Protein AF-A0A8S2YTH1-F1 (afdb_monomer_lite)

Sequence (138 aa):
SQRFIVVIPLVVIDILDELKKEQREARDAIRWLENQFRLGNRFIRTQAVHERLSNQNKKKNNKNKDFFRFQEMIDCCLYFTQQSNLDKQTTSNSMSTVNLLFSRPLTNKEQQTIEKDGVIVQHIDDFHRRWKQLTPEK

Foldseek 3Di:
DDDAAAEAEPLNVVVLVVCVVPDVVSVVVVVVVVVCVVVVPPRYDYDDPPLFDPPPPPPDDVVCVVVVSVVSLLRNLLSVLVVLVVVCVVDVPDRDAAEDEDQDDDDPVVQVVSVVSRYHYDYNVVVVVVSCVVDPDD

Radius of gyration: 16.34 Å; chains: 1; bounding box: 46×33×51 Å

Organism: NCBI:txid392030

Structure (mmCIF, N/CA/C/O backbone):
data_AF-A0A8S2YTH1-F1
#
_entry.id   AF-A0A8S2YTH1-F1
#
loop_
_atom_site.group_PDB
_atom_site.id
_atom_site.type_symbol
_atom_site.label_atom_id
_atom_site.label_alt_id
_atom_site.label_comp_id
_atom_site.label_asym_id
_atom_site.label_entity_id
_atom_site.label_seq_id
_atom_site.pdbx_PDB_ins_code
_atom_site.Cartn_x
_atom_site.Cartn_y
_atom_site.Cartn_z
_atom_site.occupancy
_atom_site.B_iso_or_equiv
_atom_site.auth_seq_id
_atom_site.auth_comp_id
_atom_site.auth_asym_id
_atom_site.auth_atom_id
_atom_site.pdbx_PDB_model_num
ATOM 1 N N . SER A 1 1 ? 8.088 -2.944 -21.109 1.00 46.69 1 SER A N 1
ATOM 2 C CA . SER A 1 1 ? 8.420 -3.765 -19.930 1.00 46.69 1 SER A CA 1
ATOM 3 C C . SER A 1 1 ? 7.964 -3.045 -18.681 1.00 46.69 1 SER A C 1
ATOM 5 O O . SER A 1 1 ? 8.440 -1.941 -18.447 1.00 46.69 1 SER A O 1
ATOM 7 N N . GLN A 1 2 ? 7.011 -3.600 -17.930 1.00 53.62 2 GLN A N 1
ATOM 8 C CA . GLN A 1 2 ? 6.619 -3.041 -16.630 1.00 53.62 2 GLN A CA 1
ATOM 9 C C . GLN A 1 2 ? 7.731 -3.343 -15.610 1.00 53.62 2 GLN A C 1
ATOM 11 O O . GLN A 1 2 ? 8.228 -4.464 -15.557 1.00 53.62 2 GLN A O 1
ATOM 16 N N . ARG A 1 3 ? 8.193 -2.302 -14.901 1.00 75.19 3 ARG A N 1
ATOM 17 C CA . ARG A 1 3 ? 9.475 -2.247 -14.162 1.00 75.19 3 ARG A CA 1
ATOM 18 C C . ARG A 1 3 ? 9.339 -2.418 -12.641 1.00 75.19 3 ARG A C 1
ATOM 20 O O . ARG A 1 3 ? 10.313 -2.210 -11.930 1.00 75.19 3 ARG A O 1
ATOM 27 N N . PHE A 1 4 ? 8.149 -2.748 -12.140 1.00 84.56 4 PHE A N 1
ATOM 28 C CA . PHE A 1 4 ? 7.843 -2.704 -10.709 1.00 84.56 4 PHE A CA 1
ATOM 29 C C . PHE A 1 4 ? 7.140 -3.977 -10.245 1.00 84.56 4 PHE A C 1
ATOM 31 O O . PHE A 1 4 ? 6.372 -4.576 -10.996 1.00 84.56 4 PHE A O 1
ATOM 38 N N . ILE A 1 5 ? 7.386 -4.343 -8.989 1.00 89.69 5 ILE A N 1
ATOM 39 C CA . ILE A 1 5 ? 6.616 -5.343 -8.253 1.00 89.69 5 ILE A CA 1
ATOM 40 C C . ILE A 1 5 ? 5.903 -4.600 -7.128 1.00 89.69 5 ILE A C 1
ATOM 42 O O . ILE A 1 5 ? 6.542 -3.926 -6.320 1.00 89.69 5 ILE A O 1
ATOM 46 N N . VAL A 1 6 ? 4.582 -4.714 -7.086 1.00 92.44 6 VAL A N 1
ATOM 47 C CA . VAL A 1 6 ? 3.756 -4.173 -6.012 1.00 92.44 6 VAL A CA 1
ATOM 48 C C . VAL A 1 6 ? 3.753 -5.175 -4.866 1.00 92.44 6 VAL A C 1
ATOM 50 O O . VAL A 1 6 ? 3.273 -6.299 -5.012 1.00 92.44 6 VAL A O 1
ATOM 53 N N . VAL A 1 7 ? 4.283 -4.768 -3.717 1.00 94.75 7 VAL A N 1
ATOM 54 C CA . VAL A 1 7 ? 4.209 -5.559 -2.489 1.00 94.75 7 VAL A CA 1
ATOM 55 C C . VAL A 1 7 ? 3.171 -4.936 -1.567 1.00 94.75 7 VAL A C 1
ATOM 57 O O . VAL A 1 7 ? 3.268 -3.758 -1.234 1.00 94.75 7 VAL A O 1
ATOM 60 N N . ILE A 1 8 ? 2.181 -5.728 -1.160 1.00 95.31 8 ILE A N 1
ATOM 61 C CA . ILE A 1 8 ? 1.153 -5.317 -0.202 1.00 95.31 8 ILE A CA 1
ATOM 62 C C . ILE A 1 8 ? 1.578 -5.773 1.202 1.00 95.31 8 ILE A C 1
ATOM 64 O O . ILE A 1 8 ? 1.652 -6.986 1.430 1.00 95.31 8 ILE A O 1
ATOM 68 N N . PRO A 1 9 ? 1.864 -4.856 2.148 1.00 95.06 9 PRO A N 1
ATOM 69 C CA . PRO A 1 9 ? 2.174 -5.225 3.527 1.00 95.06 9 PRO A CA 1
ATOM 70 C C . PRO A 1 9 ? 1.032 -6.028 4.157 1.00 95.06 9 PRO A C 1
ATOM 72 O O . PRO A 1 9 ? -0.138 -5.714 3.933 1.00 95.06 9 PRO A O 1
ATOM 75 N N . LEU A 1 10 ? 1.350 -7.019 4.995 1.00 94.00 10 LEU A N 1
ATOM 76 C CA . LEU A 1 10 ? 0.324 -7.857 5.640 1.00 94.00 10 LEU A CA 1
ATOM 77 C C . LEU A 1 10 ? -0.660 -7.023 6.470 1.00 94.00 10 LEU A C 1
ATOM 79 O O . LEU A 1 10 ? -1.863 -7.241 6.411 1.00 94.00 10 LEU A O 1
ATOM 83 N N . VAL A 1 11 ? -0.159 -5.985 7.143 1.00 93.62 11 VAL A N 1
ATOM 84 C CA . VAL A 1 11 ? -0.992 -5.064 7.923 1.00 93.62 11 VAL A CA 1
ATOM 85 C C . VAL A 1 11 ? -2.034 -4.322 7.078 1.00 93.62 11 VAL A C 1
ATOM 87 O O . VAL A 1 11 ? -3.103 -3.985 7.577 1.00 93.62 11 VAL A O 1
ATOM 90 N N . VAL A 1 12 ? -1.759 -4.077 5.792 1.00 94.44 12 VAL A N 1
ATOM 91 C CA . VAL A 1 12 ? -2.729 -3.456 4.878 1.00 94.44 12 VAL A CA 1
ATOM 92 C C . VAL A 1 12 ? -3.857 -4.433 4.558 1.00 94.44 12 VAL A C 1
ATOM 94 O O . VAL A 1 12 ? -5.009 -4.014 4.511 1.00 94.44 12 VAL A O 1
ATOM 97 N N . ILE A 1 13 ? -3.551 -5.725 4.398 1.00 95.19 13 ILE A N 1
ATOM 98 C CA . ILE A 1 13 ? -4.571 -6.768 4.222 1.00 95.19 13 ILE A CA 1
ATOM 99 C C . ILE A 1 13 ? -5.465 -6.842 5.463 1.00 95.19 13 ILE A C 1
ATOM 101 O O . ILE A 1 13 ? -6.683 -6.772 5.326 1.00 95.19 13 ILE A O 1
ATOM 105 N N . ASP A 1 14 ? -4.872 -6.855 6.660 1.00 94.06 14 ASP A N 1
ATOM 106 C CA . ASP A 1 14 ? -5.624 -6.870 7.922 1.00 94.06 14 ASP A CA 1
ATOM 107 C C . ASP A 1 14 ? -6.552 -5.646 8.048 1.00 94.06 14 ASP A C 1
ATOM 109 O O . ASP A 1 14 ? -7.709 -5.761 8.454 1.00 94.06 14 ASP A O 1
ATOM 113 N N . ILE A 1 15 ? -6.069 -4.456 7.667 1.00 94.38 15 ILE A N 1
ATOM 114 C CA . ILE A 1 15 ? -6.876 -3.226 7.658 1.00 94.38 15 ILE A CA 1
ATOM 115 C C . ILE A 1 15 ? -8.030 -3.336 6.657 1.00 94.38 15 ILE A C 1
ATOM 117 O O . ILE A 1 15 ? -9.163 -2.997 7.000 1.00 94.38 15 ILE A O 1
ATOM 121 N N . LEU A 1 16 ? -7.771 -3.809 5.437 1.00 95.81 16 LEU A N 1
ATOM 122 C CA . LEU A 1 16 ? -8.814 -3.997 4.429 1.00 95.81 16 LEU A CA 1
ATOM 123 C C . LEU A 1 16 ? -9.872 -4.998 4.910 1.00 95.81 16 LEU A C 1
ATOM 125 O O . LEU A 1 16 ? -11.064 -4.756 4.722 1.00 95.81 16 LEU A O 1
ATOM 129 N N . ASP A 1 17 ? -9.463 -6.079 5.573 1.00 94.94 17 ASP A N 1
ATOM 130 C CA . ASP A 1 17 ? -10.365 -7.095 6.116 1.00 94.94 17 ASP A CA 1
ATOM 131 C C . ASP A 1 17 ? -11.245 -6.586 7.259 1.00 94.94 17 ASP A C 1
ATOM 133 O O . ASP A 1 17 ? -12.396 -7.015 7.398 1.00 94.94 17 ASP A O 1
ATOM 137 N N . GLU A 1 18 ? -10.738 -5.654 8.063 1.00 94.75 18 GLU A N 1
ATOM 138 C CA . GLU A 1 18 ? -11.552 -4.939 9.043 1.00 94.75 18 GLU A CA 1
ATOM 139 C C . GLU A 1 18 ? -12.553 -4.005 8.346 1.00 94.75 18 GLU A C 1
ATOM 141 O O . GLU A 1 18 ? -13.750 -4.053 8.643 1.00 94.75 18 GLU A O 1
ATOM 146 N N . LEU A 1 19 ? -12.086 -3.206 7.380 1.00 95.56 19 LEU A N 1
ATOM 147 C CA . LEU A 1 19 ? -12.889 -2.182 6.706 1.00 95.56 19 LEU A CA 1
ATOM 148 C C . LEU A 1 19 ? -13.944 -2.757 5.757 1.00 95.56 19 LEU A C 1
ATOM 150 O O . LEU A 1 19 ? -14.976 -2.121 5.551 1.00 95.56 19 LEU A O 1
ATOM 154 N N . LYS A 1 20 ? -13.757 -3.963 5.205 1.00 93.56 20 LYS A N 1
ATOM 155 C CA . LYS A 1 20 ? -14.689 -4.570 4.232 1.00 93.56 20 LYS A CA 1
ATOM 156 C C . LYS A 1 20 ? -16.111 -4.744 4.768 1.00 93.56 20 LYS A C 1
ATOM 158 O O . LYS A 1 20 ? -17.060 -4.844 3.985 1.00 93.56 20 LYS A O 1
ATOM 163 N N . LYS A 1 21 ? -16.268 -4.791 6.094 1.00 93.50 21 LYS A N 1
ATOM 164 C CA . LYS A 1 21 ? -17.570 -4.882 6.767 1.00 93.50 21 LYS A CA 1
ATOM 165 C C . LYS A 1 21 ? -18.417 -3.630 6.541 1.00 93.50 21 LYS A C 1
ATOM 167 O O . LYS A 1 21 ? -19.632 -3.736 6.432 1.00 93.50 21 LYS A O 1
ATOM 172 N N . GLU A 1 22 ? -17.772 -2.476 6.402 1.00 96.00 22 GLU A N 1
ATOM 173 C CA . GLU A 1 22 ? -18.428 -1.167 6.374 1.00 96.00 22 GLU A CA 1
ATOM 174 C C . GLU A 1 22 ? -18.228 -0.471 5.021 1.00 96.00 22 GLU A C 1
ATOM 176 O O . GLU A 1 22 ? -19.185 0.012 4.418 1.00 96.00 22 GLU A O 1
ATOM 181 N N . GLN A 1 23 ? -17.015 -0.509 4.471 1.00 96.81 23 GLN A N 1
ATOM 182 C CA . GLN A 1 23 ? -16.627 0.224 3.267 1.00 96.81 23 GLN A CA 1
ATOM 183 C C . GLN A 1 23 ? -16.707 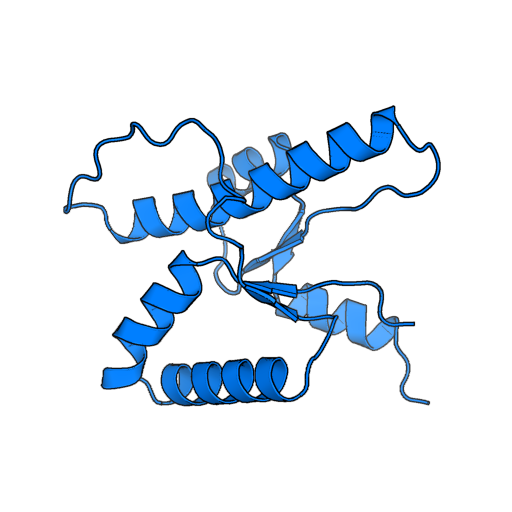-0.649 2.012 1.00 96.81 23 GLN A C 1
ATOM 185 O O . GLN A 1 23 ? -16.183 -1.768 1.959 1.00 96.81 23 GLN A O 1
ATOM 190 N N . ARG A 1 24 ? -17.365 -0.131 0.970 1.00 96.50 24 ARG A N 1
ATOM 191 C CA . ARG A 1 24 ? -17.486 -0.824 -0.322 1.00 96.50 24 ARG A CA 1
ATOM 192 C C . ARG A 1 24 ? -16.141 -0.893 -1.032 1.00 96.50 24 ARG A C 1
ATOM 194 O O . ARG A 1 24 ? -15.797 -1.931 -1.585 1.00 96.50 24 ARG A O 1
ATOM 201 N N . GLU A 1 25 ? -15.383 0.181 -0.939 1.00 95.62 25 GLU A N 1
ATOM 202 C CA . GLU A 1 25 ? -14.058 0.364 -1.509 1.00 95.62 25 GLU A CA 1
ATOM 203 C C . GLU A 1 25 ? -13.099 -0.718 -1.001 1.00 95.62 25 GLU A C 1
ATOM 205 O O . GLU A 1 25 ? -12.381 -1.325 -1.791 1.00 95.62 25 GLU A O 1
ATOM 210 N N . ALA A 1 26 ? -13.156 -1.046 0.295 1.00 96.69 26 ALA A N 1
ATOM 211 C CA . ALA A 1 26 ? -12.361 -2.123 0.882 1.00 96.69 26 ALA A CA 1
ATOM 212 C C . ALA A 1 26 ? -12.762 -3.512 0.349 1.00 96.69 26 ALA A C 1
ATOM 214 O O . ALA A 1 26 ? -11.894 -4.333 0.050 1.00 96.69 26 ALA A O 1
ATOM 215 N N . ARG A 1 27 ? -14.067 -3.777 0.162 1.00 97.50 27 ARG A N 1
ATOM 216 C CA . ARG A 1 27 ? -14.544 -5.031 -0.459 1.00 97.50 27 ARG A CA 1
ATOM 217 C C . ARG A 1 27 ? -14.058 -5.164 -1.896 1.00 97.50 27 ARG A C 1
ATOM 219 O O . ARG A 1 27 ? -13.627 -6.242 -2.300 1.00 97.50 27 ARG A O 1
ATOM 226 N N . ASP A 1 28 ? -14.149 -4.084 -2.659 1.00 97.69 28 ASP A N 1
ATOM 227 C CA . ASP A 1 28 ? -13.767 -4.079 -4.067 1.00 97.69 28 ASP A CA 1
ATOM 228 C C . ASP A 1 28 ? -12.240 -4.205 -4.220 1.00 97.69 28 ASP A C 1
ATOM 230 O O . ASP A 1 28 ? -11.779 -4.971 -5.068 1.00 97.69 28 ASP A O 1
ATOM 234 N N . ALA A 1 29 ? -11.456 -3.579 -3.334 1.00 96.38 29 ALA A N 1
ATOM 235 C CA . ALA A 1 29 ? -10.005 -3.753 -3.269 1.00 96.38 29 ALA A CA 1
ATOM 236 C C . ALA A 1 29 ? -9.596 -5.206 -2.970 1.00 96.38 29 ALA A C 1
ATOM 238 O O . ALA A 1 29 ? -8.739 -5.751 -3.666 1.00 96.38 29 ALA A O 1
ATOM 239 N N . ILE A 1 30 ? -10.232 -5.864 -1.992 1.00 96.25 30 ILE A N 1
ATOM 240 C CA . ILE A 1 30 ? -9.965 -7.279 -1.675 1.00 96.25 30 ILE A CA 1
ATOM 241 C C . ILE A 1 30 ? -10.290 -8.180 -2.866 1.00 96.25 30 ILE A C 1
ATOM 243 O O . ILE A 1 30 ? -9.440 -8.963 -3.281 1.00 96.25 30 ILE A O 1
ATOM 247 N N . ARG A 1 31 ? -11.475 -8.031 -3.473 1.00 96.94 31 ARG A N 1
ATOM 248 C CA . ARG A 1 31 ? -11.859 -8.821 -4.658 1.00 96.94 31 ARG A CA 1
ATOM 249 C C . ARG A 1 31 ? -10.878 -8.639 -5.808 1.00 96.94 31 ARG A C 1
ATOM 251 O O . ARG A 1 31 ? -10.560 -9.594 -6.518 1.00 96.94 31 ARG A O 1
ATOM 258 N N . TRP A 1 32 ? -10.407 -7.409 -6.013 1.00 96.31 32 TRP A N 1
ATOM 259 C CA . TRP A 1 32 ? -9.410 -7.130 -7.034 1.00 96.31 32 TRP A CA 1
ATOM 260 C C . TRP A 1 32 ? -8.089 -7.847 -6.728 1.00 96.31 32 TRP A C 1
ATOM 262 O O . TRP A 1 32 ? -7.565 -8.515 -7.619 1.00 96.31 32 TRP A O 1
ATOM 272 N N . LEU A 1 33 ? -7.594 -7.790 -5.484 1.00 95.88 33 LEU A N 1
ATOM 273 C CA . LEU A 1 33 ? -6.382 -8.500 -5.052 1.00 95.88 33 LEU A CA 1
ATOM 274 C C . LEU A 1 33 ? -6.505 -10.020 -5.231 1.00 95.88 33 LEU A C 1
ATOM 276 O O . LEU A 1 33 ? -5.636 -10.633 -5.848 1.00 95.88 33 LEU A O 1
ATOM 280 N N . GLU A 1 34 ? -7.604 -10.620 -4.771 1.00 95.00 34 GLU A N 1
ATOM 281 C CA . GLU A 1 34 ? -7.891 -12.051 -4.944 1.00 95.00 34 GLU A CA 1
ATOM 282 C C . GLU A 1 34 ? -7.860 -12.457 -6.420 1.00 95.00 34 GLU A C 1
ATOM 284 O O . GLU A 1 34 ? -7.266 -13.475 -6.784 1.00 95.00 34 GLU A O 1
ATOM 289 N N . ASN A 1 35 ? -8.454 -11.639 -7.294 1.00 96.19 35 ASN A N 1
ATOM 290 C CA . ASN A 1 35 ? -8.424 -11.889 -8.726 1.00 96.19 35 ASN A CA 1
ATOM 291 C C . ASN A 1 35 ? -7.002 -11.790 -9.299 1.00 96.19 35 ASN A C 1
ATOM 293 O O . ASN A 1 35 ? -6.619 -12.649 -10.092 1.00 96.19 35 ASN A O 1
ATOM 297 N N . GLN A 1 36 ? -6.202 -10.797 -8.891 1.00 94.25 36 GLN A N 1
ATOM 298 C CA . GLN A 1 36 ? -4.802 -10.699 -9.322 1.00 94.25 36 GLN A CA 1
ATOM 299 C C . GLN A 1 36 ? -3.984 -11.929 -8.907 1.00 94.25 36 GLN A C 1
ATOM 301 O O . GLN A 1 36 ? -3.205 -12.446 -9.711 1.00 94.25 36 GLN A O 1
ATOM 306 N N . PHE A 1 37 ? -4.182 -12.426 -7.683 1.00 92.50 37 PHE A N 1
ATOM 307 C CA . PHE A 1 37 ? -3.480 -13.612 -7.188 1.00 92.50 37 PHE A CA 1
ATOM 308 C C . PHE A 1 37 ? -3.934 -14.885 -7.897 1.00 92.50 37 PHE A C 1
ATOM 310 O O . PHE A 1 37 ? -3.097 -15.688 -8.304 1.00 92.50 37 PHE A O 1
ATOM 317 N N . ARG A 1 38 ? -5.242 -15.043 -8.129 1.00 94.31 38 ARG A N 1
ATOM 318 C CA . ARG A 1 38 ? -5.794 -16.180 -8.880 1.00 94.31 38 ARG A CA 1
ATOM 319 C C . ARG A 1 38 ? -5.262 -16.247 -10.311 1.00 94.31 38 ARG A C 1
ATOM 321 O O . ARG A 1 38 ? -5.043 -17.337 -10.825 1.00 94.31 38 ARG A O 1
ATOM 328 N N . LEU A 1 39 ? -5.047 -15.096 -10.946 1.00 93.19 39 LEU A N 1
ATOM 329 C CA . LEU A 1 39 ? -4.466 -15.009 -12.287 1.00 93.19 39 LEU A CA 1
ATOM 330 C C . LEU A 1 39 ? -2.946 -15.254 -12.312 1.00 93.19 39 LEU A C 1
ATOM 332 O O . LEU A 1 39 ? -2.356 -15.268 -13.390 1.00 93.19 39 LEU A O 1
ATOM 336 N N . GLY A 1 40 ? -2.294 -15.431 -11.157 1.00 89.25 40 GLY A N 1
ATOM 337 C CA . GLY A 1 40 ? -0.847 -15.629 -11.079 1.00 89.25 40 GLY A CA 1
ATOM 338 C C . GLY A 1 40 ? -0.051 -14.394 -11.504 1.00 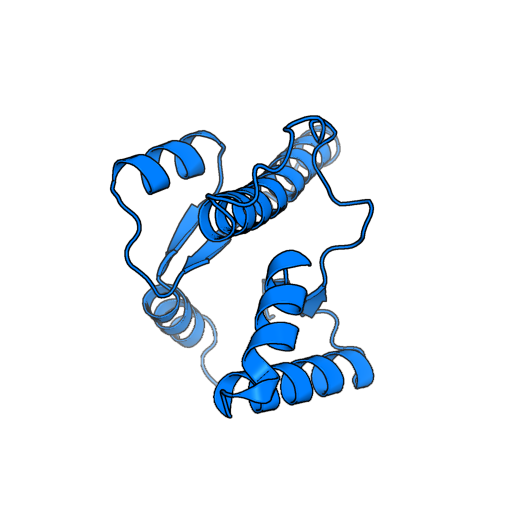89.25 40 GLY A C 1
ATOM 339 O O . GLY A 1 40 ? 1.023 -14.522 -12.098 1.00 89.25 40 GLY A O 1
ATOM 340 N N . ASN A 1 41 ? -0.572 -13.188 -11.248 1.00 89.06 41 ASN A N 1
ATOM 341 C CA . ASN A 1 41 ? 0.109 -11.955 -11.628 1.00 89.06 41 ASN A CA 1
ATOM 342 C C . ASN A 1 41 ? 1.452 -11.821 -10.884 1.00 89.06 41 ASN A C 1
ATOM 344 O O . ASN A 1 41 ? 1.497 -11.598 -9.680 1.00 89.06 41 ASN A O 1
ATOM 348 N N . ARG A 1 42 ? 2.564 -11.907 -11.624 1.00 89.25 42 ARG A N 1
ATOM 349 C CA . ARG A 1 42 ? 3.934 -11.858 -11.078 1.00 89.25 42 ARG A CA 1
ATOM 350 C C . ARG A 1 42 ? 4.378 -10.466 -10.614 1.00 89.25 42 ARG A C 1
ATOM 352 O O . ARG A 1 42 ? 5.447 -10.337 -10.025 1.00 89.25 42 ARG A O 1
ATOM 359 N N . PHE A 1 43 ? 3.593 -9.430 -10.904 1.00 89.38 43 PHE A N 1
ATOM 360 C CA . PHE A 1 43 ? 3.911 -8.035 -10.586 1.00 89.38 43 PHE A CA 1
ATOM 361 C C . PHE A 1 43 ? 3.195 -7.525 -9.336 1.00 89.38 43 PHE A C 1
ATOM 363 O O . PHE A 1 43 ? 3.359 -6.360 -8.982 1.00 89.38 43 PHE A O 1
ATOM 370 N N . ILE A 1 44 ? 2.414 -8.368 -8.661 1.00 92.62 44 ILE A N 1
ATOM 371 C CA . ILE A 1 44 ? 1.780 -8.036 -7.390 1.00 92.62 44 ILE A CA 1
ATOM 372 C C . ILE A 1 44 ? 1.809 -9.235 -6.453 1.00 92.62 44 ILE A C 1
ATOM 374 O O . ILE A 1 44 ? 1.533 -10.362 -6.854 1.00 92.62 44 ILE A O 1
ATOM 378 N N . ARG A 1 45 ? 2.136 -8.992 -5.188 1.00 94.19 45 ARG A N 1
ATOM 379 C CA . ARG A 1 45 ? 2.113 -10.017 -4.144 1.00 94.19 45 ARG A CA 1
ATOM 380 C C . ARG A 1 45 ? 1.884 -9.404 -2.774 1.00 94.19 45 ARG A C 1
ATOM 382 O O . ARG A 1 45 ? 2.118 -8.215 -2.566 1.00 94.19 45 ARG A O 1
ATOM 389 N N . THR A 1 46 ? 1.495 -10.230 -1.817 1.00 94.50 46 THR A N 1
ATOM 390 C CA . THR A 1 46 ? 1.564 -9.870 -0.401 1.00 94.50 46 THR A CA 1
ATOM 391 C C . THR A 1 46 ? 2.989 -10.037 0.130 1.00 94.50 46 THR A C 1
ATOM 393 O O . THR A 1 46 ? 3.779 -10.838 -0.384 1.00 94.50 46 THR A O 1
ATOM 396 N N . GLN A 1 47 ? 3.316 -9.282 1.174 1.00 94.06 47 GLN A N 1
ATOM 397 C CA . GLN A 1 47 ? 4.481 -9.528 2.019 1.00 94.06 47 GLN A CA 1
ATOM 398 C C . GLN A 1 47 ? 4.377 -10.941 2.621 1.00 94.06 47 GLN A C 1
ATOM 400 O O . GLN A 1 47 ? 3.328 -11.327 3.138 1.00 94.06 47 GLN A O 1
ATOM 405 N N . ALA A 1 48 ? 5.446 -11.727 2.551 1.00 90.56 48 ALA A N 1
ATOM 406 C CA . ALA A 1 48 ? 5.515 -13.035 3.184 1.00 90.56 48 ALA A CA 1
ATOM 407 C C . ALA A 1 48 ? 5.775 -12.895 4.691 1.00 90.56 48 ALA A C 1
ATOM 409 O O . ALA A 1 48 ? 6.363 -11.925 5.163 1.00 90.56 48 ALA A O 1
ATOM 410 N N . VAL A 1 49 ? 5.358 -13.890 5.475 1.00 87.38 49 VAL A N 1
ATOM 411 C CA . VAL A 1 49 ? 5.423 -13.830 6.949 1.00 87.38 49 VAL A CA 1
ATOM 412 C C . VAL A 1 49 ? 6.856 -13.648 7.473 1.00 87.38 49 VAL A C 1
ATOM 414 O O . VAL A 1 49 ? 7.053 -12.985 8.488 1.00 87.38 49 VAL A O 1
ATOM 417 N N . HIS A 1 50 ? 7.850 -14.190 6.765 1.00 87.31 50 HIS A N 1
ATOM 418 C CA . HIS A 1 50 ? 9.269 -14.074 7.112 1.00 87.31 50 HIS A CA 1
ATOM 419 C C . HIS A 1 50 ? 9.924 -12.772 6.618 1.00 87.31 50 HIS A C 1
ATOM 421 O O . HIS A 1 50 ? 11.040 -12.465 7.027 1.00 87.31 50 HIS A O 1
ATOM 427 N N . GLU A 1 51 ? 9.255 -11.995 5.759 1.00 89.12 51 GLU A N 1
ATOM 428 C CA . GLU A 1 51 ? 9.775 -10.737 5.207 1.00 89.12 51 GLU A CA 1
ATOM 429 C C . GLU A 1 51 ? 9.586 -9.583 6.198 1.00 89.12 51 GLU A C 1
ATOM 431 O O . GLU A 1 51 ? 8.871 -8.615 5.940 1.00 89.12 51 GLU A O 1
ATOM 436 N N . ARG A 1 52 ? 10.156 -9.722 7.395 1.00 85.12 52 ARG A N 1
ATOM 437 C CA . ARG A 1 52 ? 9.990 -8.791 8.516 1.00 85.12 52 ARG A CA 1
ATOM 438 C C . ARG A 1 52 ? 11.333 -8.520 9.180 1.00 85.12 52 ARG A C 1
ATOM 440 O O . ARG A 1 52 ? 12.205 -9.382 9.220 1.00 85.12 52 ARG A O 1
ATOM 447 N N . LEU A 1 53 ? 11.487 -7.327 9.750 1.00 83.69 53 LEU A N 1
ATOM 448 C CA . LEU A 1 53 ? 12.662 -6.996 10.555 1.00 83.69 53 LEU A CA 1
ATOM 449 C C . LEU A 1 53 ? 12.653 -7.785 11.876 1.00 83.69 53 LEU A C 1
ATOM 451 O O . LEU A 1 53 ? 11.618 -7.894 12.533 1.00 83.69 53 LEU A O 1
ATOM 455 N N . SER A 1 54 ? 13.821 -8.279 12.302 1.00 67.12 54 SER A N 1
ATOM 456 C CA . SER A 1 54 ? 13.990 -9.135 13.495 1.00 67.12 54 SER A CA 1
ATOM 457 C C . SER A 1 54 ? 13.616 -8.465 14.833 1.00 67.12 54 SER A C 1
ATOM 459 O O . SER A 1 54 ? 13.541 -9.136 15.862 1.00 67.12 54 SER A O 1
ATOM 461 N N . ASN A 1 55 ? 13.354 -7.156 14.858 1.00 56.84 55 ASN A N 1
ATOM 462 C CA . ASN A 1 55 ? 13.144 -6.380 16.084 1.00 56.84 55 ASN A CA 1
ATOM 463 C C . ASN A 1 55 ? 11.657 -6.292 16.484 1.00 56.84 55 ASN A C 1
ATOM 465 O O . ASN A 1 55 ? 11.122 -5.202 16.683 1.00 56.84 55 ASN A O 1
ATOM 469 N N . GLN A 1 56 ? 10.975 -7.434 16.632 1.00 55.09 56 GLN A N 1
ATOM 470 C CA . GLN A 1 56 ? 9.536 -7.488 16.959 1.00 55.09 56 GLN A CA 1
ATOM 471 C C . GLN A 1 56 ? 9.197 -7.497 18.465 1.00 55.09 56 GLN A C 1
ATOM 473 O O . GLN A 1 56 ? 8.064 -7.777 18.842 1.00 55.09 56 GLN A O 1
ATOM 478 N N . ASN A 1 57 ? 10.117 -7.111 19.354 1.00 48.56 57 ASN A N 1
ATOM 479 C CA . ASN A 1 57 ? 9.842 -7.048 20.801 1.00 48.56 57 ASN A CA 1
ATOM 480 C C . ASN A 1 57 ? 9.223 -5.718 21.278 1.00 48.56 57 ASN A C 1
ATOM 482 O O . ASN A 1 57 ? 9.246 -5.408 22.472 1.00 48.56 57 ASN A O 1
ATOM 486 N N . LYS A 1 58 ? 8.644 -4.905 20.385 1.00 57.28 58 LYS A N 1
ATOM 487 C CA . LYS A 1 58 ? 7.878 -3.725 20.810 1.00 57.28 58 LYS A CA 1
ATOM 488 C C . LYS A 1 58 ? 6.493 -4.184 21.268 1.00 57.28 58 LYS A C 1
ATOM 490 O O . LYS A 1 58 ? 5.641 -4.507 20.445 1.00 57.28 58 LYS A O 1
ATOM 495 N N . LYS A 1 59 ? 6.263 -4.217 22.587 1.00 54.44 59 LYS A N 1
ATOM 496 C CA . LYS A 1 59 ? 4.941 -4.490 23.178 1.00 54.44 59 LYS A CA 1
ATOM 497 C C . LYS A 1 59 ? 3.896 -3.569 22.535 1.00 54.44 59 LYS A C 1
ATOM 499 O O . LYS A 1 59 ? 3.934 -2.354 22.731 1.00 54.44 59 LYS A O 1
ATOM 504 N N . LYS A 1 60 ? 2.968 -4.151 21.770 1.00 57.72 60 LYS A N 1
ATOM 505 C CA . LYS A 1 60 ? 1.835 -3.436 21.174 1.00 57.72 60 LYS A CA 1
ATOM 506 C C . LYS A 1 60 ? 0.916 -2.969 22.304 1.00 57.72 60 LYS A C 1
ATOM 508 O O . LYS A 1 60 ? 0.222 -3.773 22.916 1.00 57.72 60 LYS A O 1
ATOM 513 N N . ASN A 1 61 ? 0.939 -1.677 22.620 1.00 59.62 61 ASN A N 1
ATOM 514 C CA . ASN A 1 61 ? -0.055 -1.081 23.509 1.00 59.62 61 ASN A CA 1
ATOM 515 C C . ASN A 1 61 ? -1.311 -0.765 22.687 1.00 59.62 61 ASN A C 1
ATOM 517 O O . ASN A 1 61 ? -1.237 -0.049 21.690 1.00 59.62 61 ASN A O 1
ATOM 521 N N . ASN A 1 62 ? -2.467 -1.273 23.109 1.00 60.25 62 ASN A N 1
ATOM 522 C CA . ASN A 1 62 ? -3.712 -1.203 22.338 1.00 60.25 62 ASN A CA 1
ATOM 523 C C . ASN A 1 62 ? -4.199 0.240 22.071 1.00 60.25 62 ASN A C 1
ATOM 525 O O . ASN A 1 62 ? -5.017 0.465 21.187 1.00 60.25 62 ASN A O 1
ATOM 529 N N . LYS A 1 63 ? -3.672 1.233 22.803 1.00 64.06 63 LYS A N 1
ATOM 530 C CA . LYS A 1 63 ? -4.045 2.651 22.660 1.00 64.06 63 LYS A CA 1
ATOM 531 C C . LYS A 1 63 ? -3.583 3.305 21.349 1.00 64.06 63 LYS A C 1
ATOM 533 O O . LYS A 1 63 ? -4.134 4.333 20.990 1.00 64.06 63 LYS A O 1
ATOM 538 N N . ASN A 1 64 ? -2.628 2.710 20.623 1.00 78.38 64 ASN A N 1
ATOM 539 C CA . ASN A 1 64 ? -2.015 3.325 19.436 1.00 78.38 64 ASN A CA 1
ATOM 540 C C . ASN A 1 64 ? -2.047 2.405 18.197 1.00 78.38 64 ASN A C 1
ATOM 542 O O . ASN A 1 64 ? -1.042 2.276 17.497 1.00 78.38 64 ASN A O 1
ATOM 546 N N . LYS A 1 65 ? -3.178 1.734 17.927 1.00 83.19 65 LYS A N 1
ATOM 547 C CA . LYS A 1 65 ? -3.314 0.754 16.826 1.00 83.19 65 LYS A CA 1
ATOM 548 C C . LYS A 1 65 ? -2.827 1.303 15.476 1.00 83.19 65 LYS A C 1
ATOM 550 O O . LYS A 1 65 ? -2.058 0.630 14.797 1.00 83.19 65 LYS A O 1
ATOM 555 N N . ASP A 1 66 ? -3.189 2.537 15.129 1.00 84.94 66 ASP A N 1
ATOM 556 C CA . ASP A 1 66 ? -2.810 3.147 13.845 1.00 84.94 66 ASP A CA 1
ATOM 557 C C . ASP A 1 66 ? -1.324 3.501 13.752 1.00 84.94 66 ASP A C 1
ATOM 559 O O . ASP A 1 66 ? -0.720 3.336 12.695 1.00 84.94 66 ASP A O 1
ATOM 563 N N . PHE A 1 67 ? -0.697 3.894 14.863 1.00 86.75 67 PHE A N 1
ATOM 564 C CA . PHE A 1 67 ? 0.753 4.094 14.911 1.00 86.75 67 PHE A CA 1
ATOM 565 C C . PHE A 1 67 ? 1.499 2.779 14.671 1.00 86.75 67 PHE A C 1
ATOM 567 O O . PHE A 1 67 ? 2.443 2.742 13.888 1.00 86.75 67 PHE A O 1
ATOM 574 N N . PHE A 1 68 ? 1.063 1.685 15.308 1.00 86.56 68 PHE A N 1
ATOM 575 C CA . PHE A 1 68 ? 1.670 0.370 15.085 1.00 86.56 68 PHE A CA 1
ATOM 576 C C . PHE A 1 68 ? 1.463 -0.111 13.652 1.00 86.56 68 PHE A C 1
ATOM 578 O O . PHE A 1 68 ? 2.395 -0.645 13.061 1.00 86.56 68 PHE A O 1
ATOM 585 N N . ARG A 1 69 ? 0.282 0.128 13.074 1.00 89.81 69 ARG A N 1
ATOM 586 C CA . ARG A 1 69 ? 0.007 -0.199 11.673 1.00 89.81 69 ARG A CA 1
ATOM 587 C C . ARG A 1 69 ? 0.910 0.557 10.719 1.00 89.81 69 ARG A C 1
ATOM 589 O O . ARG A 1 69 ? 1.495 -0.038 9.822 1.00 89.81 69 ARG A O 1
ATOM 596 N N . PHE A 1 70 ? 1.038 1.862 10.934 1.00 88.88 70 PHE A N 1
ATOM 597 C CA . PHE A 1 70 ? 1.935 2.695 10.152 1.00 88.88 70 PHE A CA 1
ATOM 598 C C . PHE A 1 70 ? 3.381 2.212 10.280 1.00 88.88 70 PHE A C 1
ATOM 600 O O . PHE A 1 70 ? 4.046 2.012 9.269 1.00 88.88 70 PHE A O 1
ATOM 607 N N . GLN A 1 71 ? 3.838 1.924 11.500 1.00 88.38 71 GLN A N 1
ATOM 608 C CA . GLN A 1 71 ? 5.170 1.377 11.734 1.00 88.38 71 GLN A CA 1
ATOM 609 C C . GLN A 1 71 ? 5.382 0.039 11.012 1.00 88.38 71 GLN A C 1
ATOM 611 O O . GLN A 1 71 ? 6.427 -0.141 10.403 1.00 88.38 71 GLN A O 1
ATOM 616 N N . GLU A 1 72 ? 4.402 -0.869 11.010 1.00 90.00 72 GLU A N 1
ATOM 617 C CA . GLU A 1 72 ? 4.497 -2.141 10.280 1.00 90.00 72 GLU A CA 1
ATOM 618 C C . GLU A 1 72 ? 4.602 -1.943 8.758 1.00 90.00 72 GLU A C 1
ATOM 620 O O . GLU A 1 72 ? 5.324 -2.689 8.093 1.00 90.0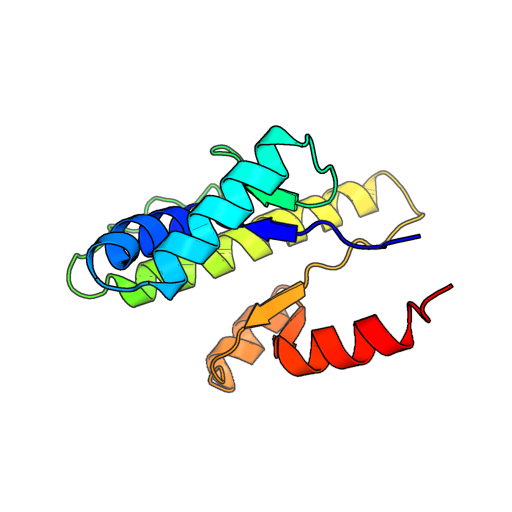0 72 GLU A O 1
ATOM 625 N N . MET A 1 73 ? 3.944 -0.920 8.198 1.00 91.56 73 MET A N 1
ATOM 626 C CA . MET A 1 73 ? 4.129 -0.548 6.788 1.00 91.56 73 MET A CA 1
ATOM 627 C C . MET A 1 73 ? 5.558 -0.059 6.524 1.00 91.56 73 MET A C 1
ATOM 629 O O . MET A 1 73 ? 6.164 -0.462 5.532 1.00 91.56 73 MET A O 1
ATOM 633 N N . ILE A 1 74 ? 6.118 0.768 7.414 1.00 90.44 74 ILE A N 1
ATOM 634 C CA . ILE A 1 74 ? 7.503 1.244 7.290 1.00 90.44 74 ILE A CA 1
ATOM 635 C C . ILE A 1 74 ? 8.492 0.086 7.432 1.00 90.44 74 ILE A C 1
ATOM 637 O O . ILE A 1 74 ? 9.372 -0.065 6.590 1.00 90.44 74 ILE A O 1
ATOM 641 N N . ASP A 1 75 ? 8.314 -0.778 8.429 1.00 90.50 75 ASP A N 1
ATOM 642 C CA . ASP A 1 75 ? 9.167 -1.946 8.659 1.00 90.50 75 ASP A CA 1
ATOM 643 C C . ASP A 1 75 ? 9.180 -2.881 7.433 1.00 90.50 75 ASP A C 1
ATOM 645 O O . ASP A 1 75 ? 10.225 -3.438 7.091 1.00 90.50 75 ASP A O 1
ATOM 649 N N . CYS A 1 76 ? 8.050 -3.011 6.725 1.00 93.00 76 CYS A N 1
ATOM 650 C CA . CYS A 1 76 ? 7.975 -3.724 5.448 1.00 93.00 76 CYS A CA 1
ATOM 651 C C . CYS A 1 76 ? 8.882 -3.083 4.383 1.00 93.00 76 CYS A C 1
ATOM 653 O O . CYS A 1 76 ? 9.641 -3.787 3.720 1.00 93.00 76 CYS A O 1
ATOM 655 N N . CYS A 1 77 ? 8.841 -1.759 4.214 1.00 92.94 77 CYS A N 1
ATOM 656 C CA . CYS A 1 77 ? 9.721 -1.065 3.269 1.00 92.94 77 CYS A CA 1
ATOM 657 C C . CYS A 1 77 ? 11.197 -1.230 3.639 1.00 92.94 77 CYS A C 1
ATOM 659 O O . CYS A 1 77 ? 12.016 -1.541 2.777 1.00 92.94 77 CYS A O 1
ATOM 661 N N . LEU A 1 78 ? 11.523 -1.072 4.920 1.00 91.12 78 LEU A N 1
ATOM 662 C CA . LEU A 1 78 ? 12.883 -1.201 5.433 1.00 91.12 78 LEU A CA 1
ATOM 663 C C . LEU A 1 78 ? 13.461 -2.600 5.206 1.00 91.12 78 LEU A C 1
ATOM 665 O O . LEU A 1 78 ? 14.627 -2.714 4.833 1.00 91.12 78 LEU A O 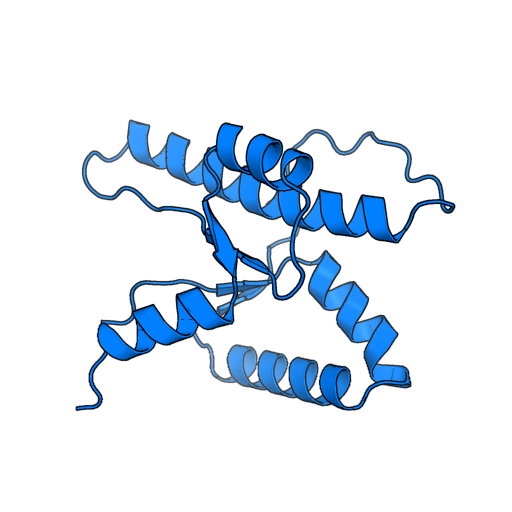1
ATOM 669 N N . TYR A 1 79 ? 12.656 -3.654 5.377 1.00 92.25 79 TYR A N 1
ATOM 670 C CA . TYR A 1 79 ? 13.067 -5.023 5.062 1.00 92.25 79 TYR A CA 1
ATOM 671 C C . TYR A 1 79 ? 13.532 -5.146 3.603 1.00 92.25 79 TYR A C 1
ATOM 673 O O . TYR A 1 79 ? 14.638 -5.620 3.341 1.00 92.25 79 TYR A O 1
ATOM 681 N N . PHE A 1 80 ? 12.739 -4.650 2.648 1.00 91.25 80 PHE A N 1
ATOM 682 C CA . PHE A 1 80 ? 13.115 -4.700 1.231 1.00 91.25 80 PHE A CA 1
ATOM 683 C C . PHE A 1 80 ? 14.294 -3.792 0.897 1.00 91.25 80 PHE A C 1
ATOM 685 O O . PHE A 1 80 ? 15.099 -4.138 0.033 1.00 91.25 80 PHE A O 1
ATOM 692 N N . THR A 1 81 ? 14.448 -2.666 1.593 1.00 90.25 81 THR A N 1
ATOM 693 C CA . THR A 1 81 ? 15.625 -1.813 1.423 1.00 90.25 81 THR A CA 1
ATOM 694 C C . THR A 1 81 ? 16.887 -2.534 1.897 1.00 90.25 81 THR A C 1
ATOM 696 O O . THR A 1 81 ? 17.885 -2.541 1.174 1.00 90.25 81 THR A O 1
ATOM 699 N N . GLN A 1 82 ? 16.847 -3.213 3.048 1.00 88.12 82 GLN A N 1
ATOM 700 C CA . GLN A 1 82 ? 17.961 -4.036 3.534 1.00 88.12 82 GLN A CA 1
ATOM 701 C C . GLN A 1 82 ? 18.288 -5.167 2.560 1.00 88.12 82 GLN A C 1
ATOM 703 O O . GLN A 1 82 ? 19.448 -5.308 2.176 1.00 88.12 82 GLN A O 1
ATOM 708 N N . GLN A 1 83 ? 17.276 -5.901 2.091 1.00 87.06 83 GLN A N 1
ATOM 709 C CA . GLN A 1 83 ? 17.471 -6.974 1.118 1.00 87.06 83 GLN A CA 1
ATOM 710 C C . GLN A 1 83 ? 18.102 -6.447 -0.177 1.00 87.06 83 GLN A C 1
ATOM 712 O O . GLN A 1 83 ? 19.101 -6.989 -0.640 1.00 87.06 83 GLN A O 1
ATOM 717 N N . SER A 1 84 ? 17.613 -5.314 -0.693 1.00 83.88 84 SER A N 1
ATOM 718 C CA . SER A 1 84 ? 18.184 -4.685 -1.890 1.00 83.88 84 SER A CA 1
ATOM 719 C C . SER A 1 84 ? 19.651 -4.282 -1.708 1.00 83.88 84 SER A C 1
ATOM 721 O O . SER A 1 84 ? 20.418 -4.295 -2.666 1.00 83.88 84 SER A O 1
ATOM 723 N N . ASN A 1 85 ? 20.066 -3.923 -0.489 1.00 80.94 85 ASN A N 1
ATOM 724 C CA . ASN A 1 85 ? 21.449 -3.565 -0.183 1.00 80.94 85 ASN A CA 1
ATOM 725 C C . ASN A 1 85 ? 22.356 -4.792 -0.011 1.00 80.94 85 ASN A C 1
ATOM 727 O O . ASN A 1 85 ? 23.550 -4.702 -0.297 1.00 80.94 85 ASN A O 1
ATOM 731 N N . LEU A 1 86 ? 21.815 -5.931 0.426 1.00 78.38 86 LEU A N 1
ATOM 732 C CA . LEU A 1 86 ? 22.537 -7.206 0.446 1.00 78.38 86 LEU A CA 1
ATOM 733 C C . LEU A 1 86 ? 22.768 -7.723 -0.981 1.00 78.38 86 LEU A C 1
ATOM 735 O O . LEU A 1 86 ? 23.882 -8.121 -1.322 1.00 78.38 86 LEU A O 1
ATOM 739 N N . ASP A 1 87 ? 21.759 -7.615 -1.845 1.00 68.94 87 ASP A N 1
ATOM 740 C CA . ASP A 1 87 ? 21.855 -8.026 -3.251 1.00 68.94 87 ASP A CA 1
ATOM 741 C C . ASP A 1 87 ? 22.882 -7.175 -4.034 1.00 68.94 87 ASP A C 1
ATOM 743 O O . ASP A 1 87 ? 23.601 -7.686 -4.898 1.00 68.94 87 ASP A O 1
ATOM 747 N N . LYS A 1 88 ? 23.040 -5.888 -3.678 1.00 65.31 88 LYS A N 1
ATOM 748 C CA . LYS A 1 88 ? 24.082 -4.995 -4.234 1.00 65.31 88 LYS A CA 1
ATOM 749 C C . LYS A 1 88 ? 25.513 -5.447 -3.928 1.00 65.31 88 LYS A C 1
ATOM 751 O O . LYS A 1 88 ? 26.414 -5.129 -4.697 1.00 65.31 88 LYS A O 1
ATOM 756 N N . GLN A 1 89 ? 25.746 -6.149 -2.817 1.00 59.38 89 GLN A N 1
ATOM 757 C CA . GLN A 1 89 ? 27.086 -6.639 -2.461 1.00 59.38 89 GLN A CA 1
ATOM 758 C C . GLN A 1 89 ? 27.489 -7.875 -3.275 1.00 59.38 89 GLN A C 1
ATOM 760 O O . GLN A 1 89 ? 28.675 -8.159 -3.409 1.00 59.38 89 GLN A O 1
ATOM 765 N N . THR A 1 90 ? 26.515 -8.600 -3.828 1.00 59.50 90 THR A N 1
ATOM 766 C CA . THR A 1 90 ? 26.738 -9.849 -4.568 1.00 59.50 90 THR A CA 1
ATOM 767 C C . THR A 1 90 ? 26.627 -9.681 -6.082 1.00 59.50 90 THR A C 1
ATOM 769 O O . THR A 1 90 ? 27.266 -10.429 -6.819 1.00 59.50 90 THR A O 1
ATOM 772 N N . THR A 1 91 ? 25.872 -8.692 -6.573 1.00 54.94 91 THR A N 1
ATOM 773 C CA . THR A 1 91 ? 25.701 -8.434 -8.011 1.00 54.94 91 THR A CA 1
ATOM 774 C C . THR A 1 91 ? 25.756 -6.937 -8.326 1.00 54.94 91 THR A C 1
ATOM 776 O O . THR A 1 91 ? 25.011 -6.128 -7.782 1.00 54.94 91 THR A O 1
ATOM 779 N N . SER A 1 92 ? 26.650 -6.544 -9.234 1.00 54.59 92 SER A N 1
ATOM 780 C CA . SER A 1 92 ? 26.979 -5.140 -9.519 1.00 54.59 92 SER A CA 1
ATOM 781 C C . SER A 1 92 ? 25.975 -4.388 -10.406 1.00 54.59 92 SER A C 1
ATOM 783 O O . SER A 1 92 ? 26.241 -3.239 -10.747 1.00 54.59 92 SER A O 1
ATOM 785 N N . ASN A 1 93 ? 24.842 -4.986 -10.810 1.00 50.53 93 ASN A N 1
ATOM 786 C CA . ASN A 1 93 ? 24.154 -4.517 -12.024 1.00 50.53 93 ASN A CA 1
ATOM 787 C C . ASN A 1 93 ? 22.655 -4.179 -11.940 1.00 50.53 93 ASN A C 1
ATOM 789 O O . ASN A 1 93 ? 22.043 -3.928 -12.978 1.00 50.53 93 ASN A O 1
ATOM 793 N N . SER A 1 94 ? 22.046 -4.076 -10.755 1.00 53.81 94 SER A N 1
ATOM 794 C CA . SER A 1 94 ? 20.703 -3.477 -10.653 1.00 53.81 94 SER A CA 1
ATOM 795 C C . SER A 1 94 ? 20.406 -2.901 -9.270 1.00 53.81 94 SER A C 1
ATOM 797 O O . SER A 1 94 ? 20.176 -3.635 -8.313 1.00 53.81 94 SER A O 1
ATOM 799 N N . MET A 1 95 ? 20.356 -1.568 -9.167 1.00 59.84 95 MET A N 1
ATOM 800 C CA . MET A 1 95 ? 19.832 -0.881 -7.983 1.00 59.84 95 MET A CA 1
ATOM 801 C C . MET A 1 95 ? 18.304 -1.005 -7.947 1.00 59.84 95 MET A C 1
ATOM 803 O O . MET A 1 95 ? 17.594 -0.196 -8.542 1.00 59.84 95 MET A O 1
ATOM 807 N N . SER A 1 96 ? 17.790 -2.002 -7.230 1.00 68.69 96 SER A N 1
ATOM 808 C CA . SER A 1 96 ? 16.372 -2.047 -6.860 1.00 68.69 96 SER A CA 1
ATOM 809 C C . SER A 1 96 ? 16.079 -0.934 -5.850 1.00 68.69 96 SER A C 1
ATOM 811 O O . SER A 1 96 ? 16.716 -0.869 -4.799 1.00 68.69 96 SER A O 1
ATOM 813 N N . THR A 1 97 ? 15.147 -0.033 -6.174 1.00 84.19 97 THR A N 1
ATOM 814 C CA . THR A 1 97 ? 14.708 1.052 -5.282 1.00 84.19 97 THR A CA 1
ATOM 815 C C . THR A 1 97 ? 13.333 0.749 -4.700 1.00 84.19 97 THR A C 1
ATOM 817 O O . THR A 1 97 ? 12.392 0.403 -5.417 1.00 84.19 97 THR A O 1
ATOM 820 N N . VAL A 1 98 ? 13.204 0.892 -3.381 1.00 89.56 98 VAL A N 1
ATOM 821 C CA . VAL A 1 98 ? 11.930 0.707 -2.680 1.00 89.56 98 VAL A CA 1
ATOM 822 C C . VAL A 1 98 ? 11.181 2.032 -2.664 1.00 89.56 98 VAL A C 1
ATOM 824 O O . VAL A 1 98 ? 11.701 3.044 -2.194 1.00 89.56 98 VAL A O 1
ATOM 827 N N . ASN A 1 99 ? 9.957 2.016 -3.190 1.00 91.56 99 ASN A N 1
ATOM 828 C CA . ASN A 1 99 ? 9.080 3.177 -3.235 1.00 91.56 99 ASN A CA 1
ATOM 829 C C . ASN A 1 99 ? 7.877 2.918 -2.332 1.00 91.56 99 ASN A C 1
ATOM 831 O O . ASN A 1 99 ? 7.146 1.948 -2.531 1.00 91.56 99 ASN A O 1
ATOM 835 N N . LEU A 1 100 ? 7.675 3.791 -1.354 1.00 92.31 100 LEU A N 1
ATOM 836 C CA . LEU A 1 100 ? 6.510 3.778 -0.492 1.00 92.31 100 LEU A CA 1
ATOM 837 C C . LEU A 1 100 ? 5.468 4.753 -1.047 1.00 92.31 100 LEU A C 1
ATOM 839 O O . LEU A 1 100 ? 5.704 5.961 -1.104 1.00 92.31 100 LEU A O 1
ATOM 843 N N . LEU A 1 101 ? 4.319 4.215 -1.458 1.00 91.44 101 LEU A N 1
ATOM 844 C CA . LEU A 1 101 ? 3.227 4.986 -2.048 1.00 91.44 101 LEU A CA 1
ATOM 845 C C . LEU A 1 101 ? 2.176 5.313 -0.986 1.00 91.44 101 LEU A C 1
ATOM 847 O O . LEU A 1 101 ? 1.581 4.407 -0.404 1.00 91.44 101 LEU A O 1
ATOM 851 N N . PHE A 1 102 ? 1.925 6.601 -0.757 1.00 87.50 102 PHE A N 1
ATOM 852 C CA . PHE A 1 102 ? 0.906 7.079 0.181 1.00 87.50 102 PHE A CA 1
ATOM 853 C C . PHE A 1 102 ? -0.070 8.041 -0.502 1.00 87.50 102 PHE A C 1
ATOM 855 O O . PHE A 1 102 ? 0.310 8.811 -1.377 1.00 87.50 102 PHE A O 1
ATOM 862 N N . SER A 1 103 ? -1.338 8.001 -0.087 1.00 86.31 103 SER A N 1
ATOM 863 C CA . SER A 1 103 ? -2.364 8.960 -0.532 1.00 86.31 103 SER A CA 1
ATOM 864 C C . SER A 1 103 ? -2.613 10.083 0.478 1.00 86.31 103 SER A C 1
ATOM 866 O O . SER A 1 103 ? -3.219 11.092 0.135 1.00 86.31 103 SER A O 1
ATOM 868 N N . ARG A 1 104 ? -2.182 9.918 1.737 1.00 85.69 104 ARG A N 1
ATOM 869 C CA . ARG A 1 104 ? -2.217 11.004 2.723 1.00 85.69 104 ARG A CA 1
ATOM 870 C C . ARG A 1 104 ? -0.897 11.771 2.690 1.00 85.69 104 ARG A C 1
ATOM 872 O O . ARG A 1 104 ? 0.147 11.137 2.507 1.00 85.69 104 ARG A O 1
ATOM 879 N N . PRO A 1 105 ? -0.905 13.086 2.949 1.00 80.00 105 PRO A N 1
ATOM 880 C CA . PRO A 1 105 ? 0.330 13.792 3.235 1.00 80.00 105 PRO A CA 1
ATOM 881 C C . PRO A 1 105 ? 0.970 13.206 4.502 1.00 80.00 105 PRO A C 1
ATOM 883 O O . PRO A 1 105 ? 0.310 12.984 5.525 1.00 80.00 105 PRO A O 1
ATOM 886 N N . LEU A 1 106 ? 2.265 12.917 4.409 1.00 85.50 106 LEU A N 1
ATOM 887 C CA . LEU A 1 106 ? 3.108 12.611 5.557 1.00 85.50 106 LEU A CA 1
ATOM 888 C C . LEU A 1 106 ? 3.635 13.923 6.134 1.00 85.50 106 LEU A C 1
ATOM 890 O O . LEU A 1 106 ? 3.842 14.898 5.413 1.00 85.50 106 LEU A O 1
ATOM 894 N N . THR A 1 107 ? 3.853 13.961 7.442 1.00 89.12 107 THR A N 1
ATOM 895 C CA . THR A 1 107 ? 4.563 15.085 8.052 1.00 89.12 107 THR A CA 1
ATOM 896 C C . THR A 1 107 ? 6.015 15.094 7.576 1.00 89.12 107 THR A C 1
ATOM 898 O O . THR A 1 107 ? 6.614 14.039 7.362 1.00 89.12 107 THR A O 1
ATOM 901 N N . ASN A 1 108 ? 6.628 16.279 7.495 1.00 88.81 108 ASN A N 1
ATOM 902 C CA . ASN A 1 108 ? 8.041 16.414 7.111 1.00 88.81 108 ASN A CA 1
ATOM 903 C C . ASN A 1 108 ? 8.961 15.522 7.957 1.00 88.81 108 ASN A C 1
ATOM 905 O O . ASN A 1 108 ? 9.948 14.992 7.459 1.00 88.81 108 ASN A O 1
ATOM 909 N N . LYS A 1 109 ? 8.624 15.331 9.239 1.00 89.06 109 LYS A N 1
ATOM 910 C CA . 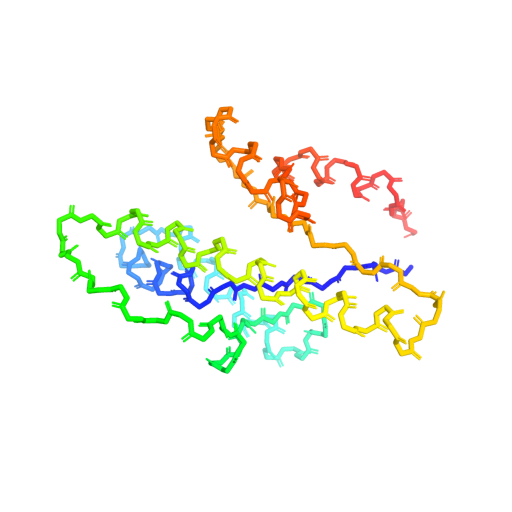LYS A 1 109 ? 9.380 14.467 10.147 1.00 89.06 109 LYS A CA 1
ATOM 911 C C . LYS A 1 109 ? 9.244 12.985 9.785 1.00 89.06 109 LYS A C 1
ATOM 913 O O . LYS A 1 109 ? 10.262 12.306 9.731 1.00 89.06 109 LYS A O 1
ATOM 918 N N . GLU A 1 110 ? 8.026 12.493 9.533 1.00 87.81 110 GLU A N 1
ATOM 919 C CA . GLU A 1 110 ? 7.803 11.107 9.081 1.00 87.81 110 GLU A CA 1
ATOM 920 C C . GLU A 1 110 ? 8.568 10.840 7.782 1.00 87.81 110 GLU A C 1
ATOM 922 O O . GLU A 1 110 ? 9.320 9.870 7.702 1.00 87.81 110 GLU A O 1
ATOM 927 N N . GLN A 1 111 ? 8.427 11.732 6.799 1.00 89.31 111 GLN A N 1
ATOM 928 C CA . GLN A 1 111 ? 9.075 11.590 5.499 1.00 89.31 111 GLN A CA 1
ATOM 929 C C . GLN A 1 111 ? 10.604 11.571 5.624 1.00 89.31 111 GLN A C 1
ATOM 931 O O . GLN A 1 111 ? 11.237 10.637 5.143 1.00 89.31 111 GLN A O 1
ATOM 936 N N . GLN A 1 112 ? 11.196 12.526 6.349 1.00 88.38 112 GLN A N 1
ATOM 937 C CA . GLN A 1 112 ? 12.647 12.565 6.553 1.00 88.38 112 GLN A CA 1
ATOM 938 C C . GLN A 1 112 ? 13.180 11.328 7.279 1.00 88.38 112 GLN A C 1
ATOM 940 O O . GLN A 1 112 ? 14.288 10.888 6.989 1.00 88.38 112 GLN A O 1
ATOM 945 N N . THR A 1 113 ? 12.443 10.780 8.249 1.00 88.31 113 THR A N 1
ATOM 946 C CA . THR A 1 113 ? 12.860 9.550 8.934 1.00 88.31 113 THR A CA 1
ATOM 947 C C . THR A 1 113 ? 12.895 8.373 7.964 1.00 88.31 113 THR A C 1
ATOM 949 O O . THR A 1 113 ? 13.890 7.664 7.929 1.00 88.31 113 THR A O 1
ATOM 952 N N . ILE A 1 114 ? 11.859 8.209 7.142 1.00 89.00 114 ILE A N 1
ATOM 953 C CA . ILE A 1 114 ? 11.752 7.100 6.184 1.00 89.00 114 ILE A CA 1
ATOM 954 C C . ILE A 1 114 ? 12.805 7.222 5.069 1.00 89.00 114 ILE A C 1
ATOM 956 O O . ILE A 1 114 ? 13.451 6.241 4.703 1.00 89.00 114 ILE A O 1
ATOM 960 N N . GLU A 1 115 ? 13.017 8.431 4.549 1.00 89.81 115 GLU A N 1
ATOM 961 C CA . GLU A 1 115 ? 13.981 8.691 3.473 1.00 89.81 115 GLU A CA 1
ATOM 962 C C . GLU A 1 115 ? 15.435 8.517 3.919 1.00 89.81 115 GLU A C 1
ATOM 964 O O . GLU A 1 115 ? 16.260 8.042 3.136 1.00 89.81 115 GLU A O 1
ATOM 969 N N . LYS A 1 116 ? 15.755 8.832 5.183 1.00 87.81 116 LYS A N 1
ATOM 970 C CA . LYS A 1 116 ? 17.084 8.567 5.765 1.00 87.81 116 LYS A CA 1
ATOM 971 C C . LYS A 1 116 ? 17.458 7.090 5.718 1.00 87.81 116 LYS A C 1
ATOM 973 O O . LYS A 1 116 ? 18.635 6.775 5.567 1.00 87.81 116 LYS A O 1
ATOM 978 N N . ASP A 1 117 ? 16.468 6.208 5.789 1.00 85.44 117 ASP A N 1
ATOM 979 C CA . ASP A 1 117 ? 16.667 4.765 5.718 1.00 85.44 117 ASP A CA 1
ATOM 980 C C . ASP A 1 117 ? 16.675 4.228 4.270 1.00 85.44 117 ASP A C 1
ATOM 982 O O . ASP A 1 117 ? 16.701 3.016 4.049 1.00 85.44 117 ASP A O 1
ATOM 986 N N . GLY A 1 118 ? 16.671 5.111 3.263 1.00 84.62 118 GLY A N 1
ATOM 987 C CA . GLY A 1 118 ? 16.801 4.758 1.845 1.00 84.62 118 GLY A CA 1
ATOM 988 C C . GLY A 1 118 ? 15.495 4.363 1.149 1.00 84.62 118 GLY A C 1
ATOM 989 O O . GLY A 1 118 ? 15.536 3.820 0.044 1.00 84.62 118 GLY A O 1
ATOM 990 N N . VAL A 1 119 ? 14.342 4.620 1.772 1.00 89.88 119 VAL A N 1
ATOM 991 C CA . VAL A 1 119 ? 13.016 4.407 1.173 1.00 89.88 119 VAL A CA 1
ATOM 992 C C . VAL A 1 119 ? 12.553 5.689 0.483 1.00 89.88 119 VAL A C 1
ATOM 994 O O . VAL A 1 119 ? 12.527 6.753 1.093 1.00 89.88 119 VAL A O 1
ATOM 997 N N . ILE A 1 120 ? 12.136 5.598 -0.780 1.00 90.50 120 ILE A N 1
ATOM 998 C CA . ILE A 1 120 ? 11.629 6.758 -1.522 1.00 90.50 120 ILE A CA 1
ATOM 999 C C . ILE A 1 120 ? 10.135 6.911 -1.237 1.00 90.50 120 ILE A C 1
ATOM 1001 O O . ILE A 1 120 ? 9.339 6.048 -1.606 1.00 90.50 120 ILE A O 1
ATOM 1005 N N . VAL A 1 121 ? 9.739 8.013 -0.612 1.00 91.00 121 VAL A N 1
ATOM 1006 C CA . VAL A 1 121 ? 8.334 8.306 -0.308 1.00 91.00 121 VAL A CA 1
ATOM 1007 C C . VAL A 1 121 ? 7.716 9.097 -1.456 1.00 91.00 121 VAL A C 1
ATOM 1009 O O . VAL A 1 121 ? 8.269 10.106 -1.886 1.00 91.00 121 VAL A O 1
ATOM 1012 N N . GLN A 1 122 ? 6.575 8.648 -1.983 1.00 90.00 122 GLN A N 1
ATOM 1013 C CA . GLN A 1 122 ? 5.890 9.336 -3.080 1.00 90.00 122 GLN A CA 1
ATOM 1014 C C . GLN A 1 122 ? 4.375 9.330 -2.896 1.00 90.00 122 GLN A C 1
ATOM 1016 O O . GLN A 1 122 ? 3.794 8.356 -2.409 1.00 90.00 122 GLN A O 1
ATOM 1021 N N . HIS A 1 123 ? 3.725 10.402 -3.353 1.00 91.31 123 HIS A N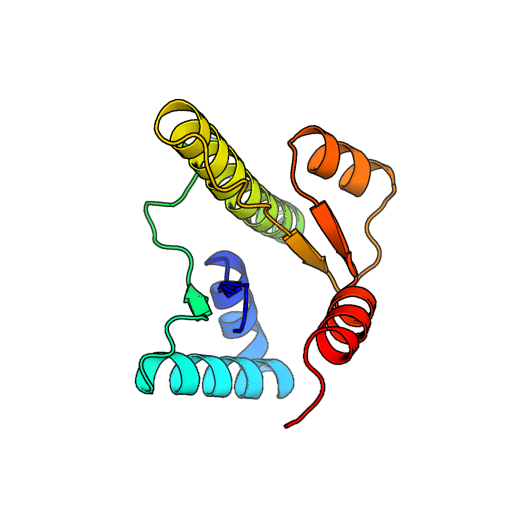 1
ATOM 1022 C CA . HIS A 1 123 ? 2.276 10.409 -3.475 1.00 91.31 123 HIS A CA 1
ATOM 1023 C C . HIS A 1 123 ? 1.831 9.464 -4.597 1.00 91.31 123 HIS A C 1
ATOM 1025 O O . HIS A 1 123 ? 2.446 9.430 -5.671 1.00 91.31 123 HIS A O 1
ATOM 1031 N N . ILE A 1 124 ? 0.755 8.708 -4.367 1.00 90.44 124 ILE A N 1
ATOM 1032 C CA . ILE A 1 124 ? 0.280 7.701 -5.327 1.00 90.44 124 ILE A CA 1
ATOM 1033 C C . ILE A 1 124 ? -0.087 8.314 -6.687 1.00 90.44 124 ILE A C 1
ATOM 1035 O O . ILE A 1 124 ? 0.284 7.763 -7.723 1.00 90.44 124 ILE A O 1
ATOM 1039 N N . ASP A 1 125 ? -0.725 9.485 -6.700 1.00 90.38 125 ASP A N 1
ATOM 1040 C CA . ASP A 1 125 ? -1.129 10.147 -7.947 1.00 90.38 125 ASP A CA 1
ATOM 1041 C C . ASP A 1 125 ? 0.066 10.662 -8.752 1.00 90.38 125 ASP A C 1
ATOM 1043 O O . ASP A 1 125 ? 0.093 10.538 -9.979 1.00 90.38 125 ASP A O 1
ATOM 1047 N N . ASP A 1 126 ? 1.087 11.188 -8.073 1.00 89.81 126 ASP A N 1
ATOM 1048 C CA . ASP A 1 126 ? 2.300 11.683 -8.725 1.00 89.81 126 ASP A CA 1
ATOM 1049 C C . ASP A 1 126 ? 3.110 10.537 -9.319 1.00 89.81 126 ASP A C 1
ATOM 1051 O O . ASP A 1 126 ? 3.693 10.663 -10.403 1.00 89.81 126 ASP A O 1
ATOM 1055 N N . PHE A 1 127 ? 3.165 9.409 -8.608 1.00 89.12 127 PHE A N 1
ATOM 1056 C CA . PHE A 1 127 ? 3.750 8.180 -9.125 1.00 89.12 127 PHE A CA 1
ATOM 1057 C C . PHE A 1 127 ? 2.971 7.688 -10.348 1.00 89.12 127 PHE A C 1
ATOM 1059 O O . PHE A 1 127 ? 3.559 7.464 -11.405 1.00 89.12 127 PHE A O 1
ATOM 1066 N N . HIS A 1 128 ? 1.647 7.585 -10.243 1.00 87.12 128 HIS A N 1
ATOM 1067 C CA . HIS A 1 128 ? 0.786 7.092 -11.313 1.00 87.12 128 HIS A CA 1
ATOM 1068 C C . HIS A 1 128 ? 0.850 7.970 -12.572 1.00 87.12 128 HIS A C 1
ATOM 1070 O O . HIS A 1 128 ? 0.939 7.446 -13.685 1.00 87.12 128 HIS A O 1
ATOM 1076 N N . ARG A 1 129 ? 0.887 9.301 -12.421 1.00 88.56 129 ARG A N 1
ATOM 1077 C CA . ARG A 1 129 ? 1.050 10.246 -13.537 1.00 88.56 129 ARG A CA 1
ATOM 1078 C C . ARG A 1 129 ? 2.373 10.033 -14.271 1.00 88.56 129 ARG A C 1
ATOM 1080 O O . ARG A 1 129 ? 2.375 9.917 -15.496 1.00 88.56 129 ARG A O 1
ATOM 1087 N N . ARG A 1 130 ? 3.486 9.943 -13.535 1.00 85.94 130 ARG A N 1
ATOM 1088 C CA . ARG A 1 130 ? 4.815 9.675 -14.115 1.00 85.94 130 ARG A CA 1
ATOM 1089 C C . ARG A 1 130 ? 4.875 8.298 -14.765 1.00 85.94 130 ARG A C 1
ATOM 1091 O O . ARG A 1 130 ? 5.430 8.150 -15.848 1.00 85.94 130 ARG A O 1
ATOM 1098 N N . TRP A 1 131 ? 4.268 7.295 -14.138 1.00 80.88 131 TRP A N 1
ATOM 1099 C CA . TRP A 1 131 ? 4.238 5.941 -14.674 1.00 80.88 131 TRP A CA 1
ATOM 1100 C C . TRP A 1 131 ? 3.490 5.864 -16.010 1.00 80.88 131 TRP A C 1
ATOM 1102 O O . TRP A 1 131 ? 4.015 5.292 -16.965 1.00 80.88 131 TRP A O 1
ATOM 1112 N N . LYS A 1 132 ? 2.329 6.517 -16.130 1.00 81.81 132 LYS A N 1
ATOM 1113 C CA . LYS A 1 132 ? 1.590 6.605 -17.400 1.00 81.81 132 LYS A CA 1
ATOM 1114 C C . LYS A 1 132 ? 2.416 7.230 -18.527 1.00 81.81 132 LYS A C 1
ATOM 1116 O O . LYS A 1 132 ? 2.410 6.715 -19.635 1.00 81.81 132 LYS A O 1
ATOM 1121 N N . GLN A 1 133 ? 3.182 8.283 -18.243 1.00 80.94 133 GLN A N 1
ATOM 1122 C CA . GLN A 1 133 ? 4.059 8.916 -19.241 1.00 80.94 133 GLN A CA 1
ATOM 1123 C C . GLN A 1 133 ? 5.186 7.987 -19.723 1.00 80.94 133 GLN A C 1
ATOM 1125 O O . GLN A 1 133 ? 5.592 8.051 -20.879 1.00 80.94 133 GLN A O 1
ATOM 1130 N N . LEU A 1 134 ? 5.691 7.113 -18.847 1.00 72.56 134 LEU A N 1
ATOM 1131 C CA . LEU A 1 134 ? 6.773 6.169 -19.156 1.00 72.56 134 LEU A CA 1
ATOM 1132 C C . LEU A 1 134 ? 6.299 4.900 -19.877 1.00 72.56 134 LEU A C 1
ATOM 1134 O O . LEU A 1 134 ? 7.118 4.161 -20.427 1.00 72.56 134 LEU A O 1
ATOM 1138 N N . THR A 1 135 ? 4.996 4.634 -19.860 1.00 65.81 135 THR A N 1
ATOM 1139 C CA . THR A 1 135 ? 4.363 3.514 -20.559 1.00 65.81 135 THR A CA 1
ATOM 1140 C C . THR A 1 135 ? 3.303 4.071 -21.507 1.00 65.81 135 THR A C 1
ATOM 1142 O O . THR A 1 135 ? 2.117 3.962 -21.203 1.00 65.81 135 THR A O 1
ATOM 1145 N N . PRO A 1 136 ? 3.707 4.697 -22.633 1.00 57.12 136 PRO A N 1
ATOM 1146 C CA . PRO A 1 136 ? 2.743 5.071 -23.658 1.00 57.12 136 PRO A CA 1
ATOM 1147 C C . PRO A 1 136 ? 1.999 3.809 -24.106 1.00 57.12 136 PRO A C 1
ATOM 1149 O O . PRO A 1 136 ? 2.629 2.773 -24.351 1.00 57.12 136 PRO A O 1
ATOM 1152 N N . GLU A 1 137 ? 0.666 3.886 -24.130 1.00 57.91 137 GLU A N 1
ATOM 1153 C CA . GLU A 1 137 ? -0.190 2.824 -24.661 1.00 57.91 137 GLU A CA 1
ATOM 1154 C C . GLU A 1 137 ? 0.286 2.488 -26.082 1.00 57.91 137 GLU A C 1
ATOM 1156 O O . GLU A 1 137 ? 0.523 3.386 -26.892 1.00 57.91 137 GLU A O 1
ATOM 1161 N N . LYS A 1 138 ? 0.532 1.198 -26.330 1.00 46.50 138 LYS A N 1
ATOM 1162 C CA . LYS A 1 138 ? 0.844 0.677 -27.663 1.00 46.50 138 LYS A CA 1
ATOM 1163 C C . LYS A 1 138 ? -0.440 0.348 -28.396 1.00 46.50 138 LYS A C 1
ATOM 1165 O O . LYS A 1 138 ? -1.331 -0.217 -27.725 1.00 46.50 138 LYS A O 1
#

InterPro domains:
  IPR002716 PIN domain [PF13638] (3-85)

pLDDT: mean 83.95, std 13.6, range [46.5, 97.69]

Secondary structure (DSSP, 8-state):
-----EEE-HHHHHHHHHHTTT-HHHHHHHHHHHHHHHTT-TTEEEPPTT-S-S-------GGGHHHHHHHHHHHHHHHHHHHHHHHHHH-TT-----EEEESSPPPHHHHHHHHHTTPEEEEHHHHHHHHHHHS---